Protein AF-A0A7X8UBC2-F1 (afdb_monomer)

pLDDT: mean 85.96, std 12.57, range [34.44, 98.25]

Mean predicted aligned error: 6.08 Å

Secondary structure (DSSP, 8-state):
-HHHHHHHHHHHHHHHHHHHHHHSTT-EE--S---HHHHTT--SB-TTSPBPTT-HHHHSHHHH-EEEEEEE-TTS-EEEEEE--S--HHHHHHHHHHHHHTTEEEEEES--SSSTTT-PEEEEEETTS--------

Sequence (137 aa):
MVGNILTMVREQSRQQEQRYIDVFPGWKRGTVPQCPRVVAGKRCYEADGRKVPECICTRYGRRIFDHTRIWRTPEGYRVLTTEPYNVDLDDLAAFRDECRGLGLAVELFAHSPYSPGHTVTLMIHRADQVVRHDLIG

Foldseek 3Di:
DVVVVVVVVVVVVVQLVVLVCVQQPPKAWDPDDQALCVLLVHDQADPVRHGDPPGLCVVCDQQWAAPKTWIQHPVGHIKIKGWGDPDDPVSVVVSQVVSVVSQKHWDWAQQDSNDGPPTIMIIIHHPPDDDDTPPPD

Solvent-accessible surface area (backbone atoms only — not comparable to full-atom values): 7843 Å² total; per-residue (Å²): 122,68,70,59,55,57,51,50,55,50,50,52,52,49,55,45,52,47,40,46,42,72,62,38,70,78,46,39,81,51,89,66,77,76,34,68,44,43,41,56,75,40,75,63,46,44,97,88,67,46,70,41,82,84,35,66,57,64,73,53,26,64,41,47,54,25,89,57,46,31,32,29,42,82,90,65,48,46,36,36,38,23,33,47,52,94,63,56,72,65,62,50,50,54,50,47,53,53,38,42,76,58,51,29,39,75,44,84,36,76,70,19,59,89,46,68,85,77,37,45,21,39,41,35,32,36,60,92,55,89,79,87,66,80,75,82,124

Radius of gyration: 15.82 Å; Cα contacts (8 Å, |Δi|>4): 203; chains: 1; bounding box: 50×32×43 Å

Structure (mmCIF, N/CA/C/O backbone):
data_AF-A0A7X8UBC2-F1
#
_entry.id   AF-A0A7X8UBC2-F1
#
loop_
_atom_site.group_PDB
_atom_site.id
_atom_site.type_symbol
_atom_site.label_atom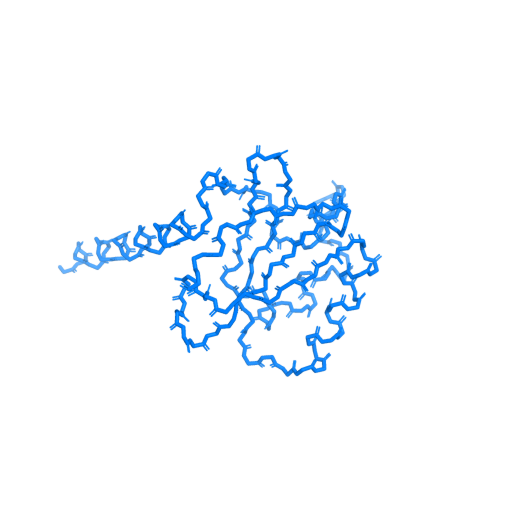_id
_atom_site.label_alt_id
_atom_site.label_comp_id
_atom_site.label_asym_id
_atom_site.label_entity_id
_atom_site.label_seq_id
_atom_site.pdbx_PDB_ins_code
_atom_site.Cartn_x
_atom_site.Cartn_y
_atom_site.Cartn_z
_atom_site.occupancy
_atom_site.B_iso_or_equiv
_atom_site.auth_seq_id
_atom_site.auth_comp_id
_atom_site.auth_asym_id
_atom_site.auth_atom_id
_atom_site.pdbx_PDB_model_num
ATOM 1 N N . MET A 1 1 ? 36.282 10.256 9.105 1.00 52.41 1 MET A N 1
ATOM 2 C CA . MET A 1 1 ? 35.641 9.199 8.283 1.00 52.41 1 MET A CA 1
ATOM 3 C C . MET A 1 1 ? 34.111 9.116 8.416 1.00 52.41 1 MET A C 1
ATOM 5 O O . MET A 1 1 ? 33.490 8.556 7.528 1.00 52.41 1 MET A O 1
ATOM 9 N N . VAL A 1 2 ? 33.470 9.714 9.434 1.00 53.72 2 VAL A N 1
ATOM 10 C CA . VAL A 1 2 ? 31.995 9.669 9.617 1.00 53.72 2 VAL A CA 1
ATOM 11 C C . VAL A 1 2 ? 31.219 10.553 8.617 1.00 53.72 2 VAL A C 1
ATOM 13 O O . VAL A 1 2 ? 30.105 10.215 8.228 1.00 53.72 2 VAL A O 1
ATOM 16 N N . GLY A 1 3 ? 31.824 11.649 8.138 1.00 54.38 3 GLY A N 1
ATOM 17 C CA . GLY A 1 3 ? 31.195 12.569 7.178 1.00 54.38 3 GLY A CA 1
ATOM 18 C C . GLY A 1 3 ? 30.874 11.946 5.813 1.00 54.38 3 GLY A C 1
ATOM 19 O O . GLY A 1 3 ? 29.839 12.265 5.241 1.00 54.38 3 GLY A O 1
ATOM 20 N N . ASN A 1 4 ? 31.692 11.003 5.327 1.00 65.88 4 ASN A N 1
ATOM 21 C CA . ASN A 1 4 ? 31.440 10.321 4.049 1.00 65.88 4 ASN A CA 1
ATOM 22 C C . ASN A 1 4 ? 30.243 9.367 4.120 1.00 65.88 4 ASN A C 1
ATOM 24 O O . ASN A 1 4 ? 29.460 9.298 3.179 1.00 65.88 4 ASN A O 1
ATOM 28 N N . ILE A 1 5 ? 30.063 8.671 5.245 1.00 67.75 5 ILE A N 1
ATOM 29 C CA . ILE A 1 5 ? 28.987 7.684 5.406 1.00 67.75 5 ILE A CA 1
ATOM 30 C C . ILE A 1 5 ? 27.622 8.381 5.438 1.00 67.75 5 ILE A C 1
ATOM 32 O O . ILE A 1 5 ? 26.691 7.955 4.760 1.00 67.75 5 ILE A O 1
ATOM 36 N N . LEU A 1 6 ? 27.499 9.490 6.174 1.00 68.75 6 LEU A N 1
ATOM 37 C CA . LEU A 1 6 ? 26.243 10.246 6.250 1.00 68.75 6 LEU A CA 1
ATOM 38 C C . LEU A 1 6 ? 25.854 10.874 4.905 1.00 68.75 6 LEU A C 1
ATOM 40 O O . LEU A 1 6 ? 24.669 10.911 4.572 1.00 68.75 6 LEU A O 1
ATOM 44 N N . THR A 1 7 ? 26.831 11.342 4.128 1.00 71.19 7 THR A N 1
ATOM 45 C CA . THR A 1 7 ? 26.596 11.869 2.777 1.00 71.19 7 THR A CA 1
ATOM 46 C C . THR A 1 7 ? 26.129 10.765 1.831 1.00 71.19 7 THR A C 1
ATOM 48 O O . THR A 1 7 ? 25.087 10.922 1.198 1.00 71.19 7 THR A O 1
ATOM 51 N N . MET A 1 8 ? 26.795 9.606 1.832 1.00 66.69 8 MET A N 1
ATOM 52 C CA . MET A 1 8 ? 26.395 8.451 1.018 1.00 66.69 8 MET A CA 1
ATOM 53 C C . MET A 1 8 ? 24.983 7.947 1.348 1.00 66.69 8 MET A C 1
ATOM 55 O O . MET A 1 8 ? 24.193 7.693 0.443 1.00 66.69 8 MET A O 1
ATOM 59 N N . VAL A 1 9 ? 24.623 7.843 2.633 1.00 69.81 9 VAL A N 1
ATOM 60 C CA . VAL A 1 9 ? 23.275 7.405 3.050 1.00 69.81 9 VAL A CA 1
ATOM 61 C C . VAL A 1 9 ? 22.198 8.386 2.574 1.00 69.81 9 VAL A C 1
ATOM 63 O O . VAL A 1 9 ? 21.117 7.975 2.140 1.00 69.81 9 VAL A O 1
ATOM 66 N N . ARG A 1 10 ? 22.483 9.695 2.615 1.00 73.38 10 ARG A N 1
ATOM 67 C CA . ARG A 1 10 ? 21.568 10.732 2.113 1.00 73.38 10 ARG A CA 1
ATOM 68 C C . ARG A 1 10 ? 21.419 10.668 0.599 1.00 7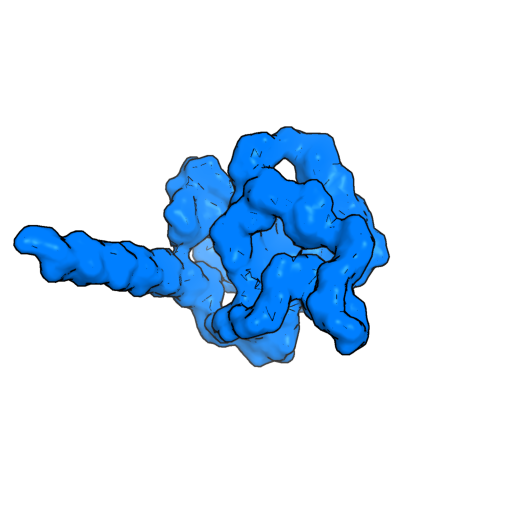3.38 10 ARG A C 1
ATOM 70 O O . ARG A 1 10 ? 20.302 10.786 0.105 1.00 73.38 10 ARG A O 1
ATOM 77 N N . GLU A 1 11 ? 22.510 10.464 -0.129 1.00 75.69 11 GLU A N 1
ATOM 78 C CA . GLU A 1 11 ? 22.487 10.318 -1.586 1.00 75.69 11 GLU A CA 1
ATOM 79 C C . GLU A 1 11 ? 21.710 9.075 -2.018 1.00 75.69 11 GLU A C 1
ATOM 81 O O . GLU A 1 11 ? 20.825 9.185 -2.862 1.00 75.69 11 GLU A O 1
ATOM 86 N N . GLN A 1 12 ? 21.944 7.925 -1.380 1.00 72.94 12 GLN A N 1
ATOM 87 C CA . GLN A 1 12 ? 21.171 6.705 -1.629 1.00 72.94 12 GLN A CA 1
ATOM 88 C C . GLN A 1 12 ? 19.678 6.903 -1.347 1.00 72.94 12 GLN A C 1
ATOM 90 O O . GLN A 1 12 ? 18.840 6.510 -2.157 1.00 72.94 12 GLN A O 1
ATOM 95 N N . SER A 1 13 ? 19.332 7.569 -0.239 1.00 72.62 13 SER A N 1
ATOM 96 C CA . SER A 1 13 ? 17.932 7.873 0.088 1.00 72.62 13 SER A CA 1
ATOM 97 C C . SER A 1 13 ? 17.283 8.786 -0.960 1.00 72.62 13 SER A C 1
ATOM 99 O O . SER A 1 13 ? 16.139 8.552 -1.344 1.00 72.62 13 SER A O 1
ATOM 101 N N . ARG A 1 14 ? 18.011 9.795 -1.464 1.00 78.06 14 ARG A N 1
ATOM 102 C CA . ARG A 1 14 ? 17.524 10.698 -2.522 1.00 78.06 14 ARG A CA 1
ATOM 103 C C . ARG A 1 14 ? 17.357 9.987 -3.859 1.00 78.06 14 ARG A C 1
ATOM 105 O O . ARG A 1 14 ? 16.349 10.193 -4.518 1.00 78.06 14 ARG A O 1
ATOM 112 N N . GLN A 1 15 ? 18.312 9.146 -4.251 1.00 79.69 15 GLN A N 1
ATOM 113 C CA . GLN A 1 15 ? 18.207 8.342 -5.472 1.00 79.69 15 GLN A CA 1
ATOM 114 C C . GLN A 1 15 ? 17.015 7.386 -5.403 1.00 79.69 15 GLN A C 1
ATOM 116 O O . GLN A 1 15 ? 16.286 7.231 -6.376 1.00 79.69 15 GLN A O 1
ATOM 121 N N . GLN A 1 16 ? 16.783 6.778 -4.241 1.00 76.19 16 GLN A N 1
ATOM 122 C CA . GLN A 1 16 ? 15.621 5.929 -4.021 1.00 76.19 16 GLN A CA 1
ATOM 123 C C . GLN A 1 16 ? 14.312 6.711 -4.132 1.00 76.19 16 GLN A C 1
ATOM 125 O O . GLN A 1 16 ? 13.394 6.263 -4.809 1.00 76.19 16 GLN A O 1
ATOM 130 N N . GLU A 1 17 ? 14.215 7.873 -3.486 1.00 77.69 17 GLU A N 1
ATOM 131 C CA . GLU A 1 17 ? 13.037 8.734 -3.603 1.00 77.69 17 GLU A CA 1
ATOM 132 C C . GLU A 1 17 ? 12.800 9.173 -5.053 1.00 77.69 17 GLU A C 1
ATOM 134 O O . GLU A 1 17 ? 11.664 9.119 -5.518 1.00 77.69 17 GLU A O 1
ATOM 139 N N . GLN A 1 18 ? 13.867 9.496 -5.789 1.00 81.62 18 GLN A N 1
ATOM 140 C CA . GLN A 1 18 ? 13.785 9.849 -7.204 1.00 81.62 18 GLN A CA 1
ATOM 141 C C . GLN A 1 18 ? 13.216 8.706 -8.054 1.00 81.62 18 GLN A C 1
ATOM 143 O O . GLN A 1 18 ? 12.305 8.950 -8.832 1.00 81.62 18 GLN A O 1
ATOM 148 N N . ARG A 1 19 ? 13.641 7.452 -7.844 1.00 81.88 19 ARG A N 1
ATOM 149 C CA . ARG A 1 19 ? 13.073 6.295 -8.567 1.00 81.88 19 ARG A CA 1
ATOM 150 C C . ARG A 1 19 ? 11.569 6.155 -8.354 1.00 81.88 19 ARG A C 1
ATOM 152 O O . ARG A 1 19 ? 10.841 5.846 -9.287 1.00 81.88 19 ARG A O 1
ATOM 159 N N . TYR A 1 20 ? 11.088 6.398 -7.135 1.00 79.69 20 TYR A N 1
ATOM 160 C CA . TYR A 1 20 ? 9.649 6.406 -6.873 1.00 79.69 20 TYR A CA 1
ATOM 161 C C . TYR A 1 20 ? 8.936 7.567 -7.583 1.00 79.69 20 TYR A C 1
ATOM 163 O O . TYR A 1 20 ? 7.827 7.374 -8.066 1.00 79.69 20 TYR A O 1
ATOM 171 N N . ILE A 1 21 ? 9.552 8.751 -7.656 1.00 82.31 21 ILE A N 1
ATOM 172 C CA . ILE A 1 21 ? 9.004 9.907 -8.388 1.00 82.31 21 ILE A CA 1
ATOM 173 C C . ILE A 1 21 ? 8.932 9.621 -9.890 1.00 82.31 21 ILE A C 1
ATOM 175 O O . ILE A 1 21 ? 7.925 9.945 -10.514 1.00 82.31 21 ILE A O 1
ATOM 179 N N . ASP A 1 22 ? 9.969 9.003 -10.451 1.00 83.56 22 ASP A N 1
ATOM 180 C CA . ASP A 1 22 ? 10.047 8.683 -11.877 1.00 83.56 22 ASP A CA 1
ATOM 181 C C . ASP A 1 22 ? 8.990 7.640 -12.274 1.00 83.56 22 ASP A C 1
ATOM 183 O O . ASP A 1 22 ? 8.382 7.746 -13.335 1.00 83.56 22 ASP A O 1
ATOM 187 N N . VAL A 1 23 ? 8.729 6.662 -11.398 1.00 81.38 23 VAL A N 1
ATOM 188 C CA . VAL A 1 23 ? 7.709 5.619 -11.605 1.00 81.38 23 VAL A CA 1
ATOM 189 C C . VAL A 1 23 ? 6.288 6.138 -11.352 1.00 81.38 23 VAL A C 1
ATOM 191 O O . VAL A 1 23 ? 5.347 5.712 -12.018 1.00 81.38 23 VAL A O 1
ATOM 194 N N . PHE A 1 24 ? 6.112 7.060 -10.401 1.00 85.19 24 PHE A N 1
ATOM 195 C CA . PHE A 1 24 ? 4.809 7.613 -10.018 1.00 85.19 24 PHE A CA 1
ATOM 196 C C . PHE A 1 24 ? 4.779 9.144 -10.177 1.00 85.19 24 PHE A C 1
ATOM 198 O O . PHE A 1 24 ? 4.671 9.880 -9.184 1.00 85.19 24 PHE A O 1
ATOM 205 N N . PRO A 1 25 ? 4.861 9.664 -11.416 1.00 85.00 25 PRO A N 1
ATOM 206 C CA . PRO A 1 25 ? 4.946 11.097 -11.654 1.00 85.00 25 PRO A CA 1
ATOM 207 C C . PRO A 1 25 ? 3.699 11.825 -11.138 1.00 85.00 25 PRO A C 1
ATOM 209 O O . PRO A 1 25 ? 2.557 11.419 -11.349 1.00 85.00 25 PRO A O 1
ATOM 212 N N . GLY A 1 26 ? 3.916 12.925 -10.415 1.00 88.50 26 GLY A N 1
ATOM 213 C CA . GLY A 1 26 ? 2.843 13.747 -9.842 1.00 88.50 26 GLY A CA 1
ATOM 214 C C . GLY A 1 26 ? 2.175 13.169 -8.587 1.00 88.50 26 GLY A C 1
ATOM 215 O O . GLY A 1 26 ? 1.385 13.869 -7.946 1.00 88.50 26 GLY A O 1
ATOM 216 N N . TRP A 1 27 ? 2.507 11.940 -8.183 1.00 91.81 27 TRP A N 1
ATOM 217 C CA . TRP A 1 27 ? 2.012 11.363 -6.939 1.00 91.81 27 TRP A CA 1
ATOM 218 C C . TRP A 1 27 ? 2.732 11.987 -5.745 1.00 91.81 27 TRP A C 1
ATOM 220 O O . TRP A 1 27 ? 3.940 12.220 -5.751 1.00 91.81 27 TRP A O 1
ATOM 230 N N . LYS A 1 28 ? 1.983 12.263 -4.677 1.00 92.75 28 LYS A N 1
ATOM 231 C CA . LYS A 1 28 ? 2.517 12.883 -3.459 1.00 92.75 28 LYS A CA 1
ATOM 232 C C . LYS A 1 28 ? 2.605 11.863 -2.342 1.00 92.75 28 LYS A C 1
ATOM 234 O O . LYS A 1 28 ? 1.616 11.206 -2.024 1.00 92.75 28 LYS A O 1
ATOM 239 N N . ARG A 1 29 ? 3.762 11.765 -1.691 1.00 91.94 29 ARG A N 1
ATOM 240 C CA . ARG A 1 29 ? 3.929 10.893 -0.525 1.00 91.94 29 ARG A CA 1
ATOM 241 C C . ARG A 1 29 ? 2.997 11.329 0.608 1.00 91.94 29 ARG A C 1
ATOM 243 O O . ARG A 1 29 ? 2.961 12.495 0.993 1.00 91.94 29 ARG A O 1
ATOM 250 N N . GLY A 1 30 ? 2.242 10.380 1.150 1.00 89.81 30 GLY A N 1
ATOM 251 C CA . GLY A 1 30 ? 1.392 10.585 2.316 1.00 89.81 30 GLY A CA 1
ATOM 252 C C . GLY A 1 30 ? 2.141 10.350 3.629 1.00 89.81 30 GLY A C 1
ATOM 253 O O . GLY A 1 30 ? 3.089 9.569 3.700 1.00 89.81 30 GLY A O 1
ATOM 254 N N . THR A 1 31 ? 1.672 11.006 4.689 1.00 91.44 31 THR A N 1
ATOM 255 C CA . THR A 1 31 ? 2.194 10.883 6.066 1.00 91.44 31 THR A CA 1
ATOM 256 C C . THR A 1 31 ? 1.284 10.062 6.984 1.00 91.44 31 THR A C 1
ATOM 258 O O . THR A 1 31 ? 1.577 9.878 8.162 1.00 91.44 31 THR A O 1
ATOM 261 N N . VAL A 1 32 ? 0.164 9.569 6.453 1.00 93.38 32 VAL A N 1
ATOM 262 C CA . VAL A 1 32 ? -0.789 8.724 7.182 1.00 93.38 32 VAL A CA 1
ATOM 263 C C . VAL A 1 32 ? -0.240 7.301 7.362 1.00 93.38 32 VAL A C 1
ATOM 265 O O . VAL A 1 32 ? 0.672 6.904 6.631 1.00 93.38 32 VAL A O 1
ATOM 268 N N . PRO A 1 33 ? -0.794 6.498 8.292 1.00 95.19 33 PRO A N 1
ATOM 269 C CA . PRO A 1 33 ? -0.356 5.120 8.467 1.00 95.19 33 PRO A CA 1
ATOM 270 C C . PRO A 1 33 ? -0.413 4.322 7.163 1.00 95.19 33 PRO A C 1
ATOM 272 O O . PRO A 1 33 ? -1.421 4.321 6.455 1.00 95.19 33 PRO A O 1
ATOM 275 N N . GLN A 1 34 ? 0.673 3.613 6.882 1.00 96.12 34 GLN A N 1
ATOM 276 C CA . GLN A 1 34 ? 0.842 2.759 5.712 1.00 96.12 34 GLN A CA 1
ATOM 277 C C . GLN A 1 34 ? 0.060 1.455 5.902 1.00 96.12 34 GLN A C 1
ATOM 279 O O . GLN A 1 34 ? 0.586 0.448 6.366 1.00 96.12 34 GLN A O 1
ATOM 284 N N . CYS A 1 35 ? -1.247 1.507 5.653 1.00 97.31 35 CYS A N 1
ATOM 285 C CA . CYS A 1 35 ? -2.158 0.409 5.948 1.00 97.31 35 CYS A CA 1
ATOM 286 C C . CYS A 1 35 ? -3.284 0.330 4.906 1.00 97.31 35 CYS A C 1
ATOM 288 O O . CYS A 1 35 ? -3.914 1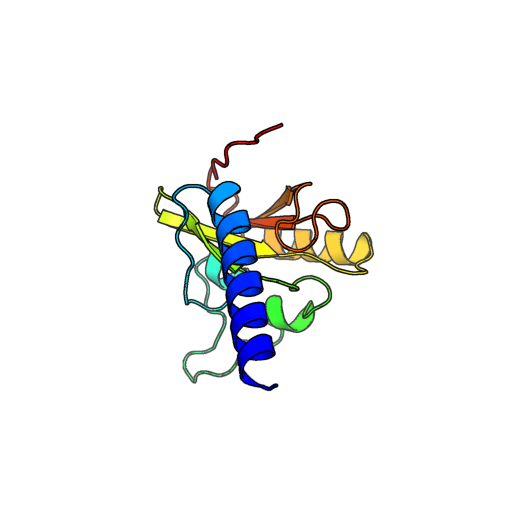.357 4.637 1.00 97.31 35 CYS A O 1
ATOM 290 N N . PRO A 1 36 ? -3.633 -0.870 4.404 1.00 98.00 36 PRO A N 1
ATOM 291 C CA . PRO A 1 36 ? -4.781 -1.058 3.514 1.00 98.00 36 PRO A CA 1
ATOM 292 C C . PRO A 1 36 ? -6.093 -0.495 4.076 1.00 98.00 36 PRO A C 1
ATOM 294 O O . PRO A 1 36 ? -6.877 0.107 3.351 1.00 98.00 36 PRO A O 1
ATOM 297 N N . ARG A 1 37 ? -6.319 -0.565 5.397 1.00 97.94 37 ARG A N 1
ATOM 298 C CA . ARG A 1 37 ? -7.507 0.055 6.013 1.00 97.94 37 ARG A CA 1
ATOM 299 C C . ARG A 1 37 ? -7.580 1.560 5.745 1.00 97.94 37 ARG A C 1
ATOM 301 O O . ARG A 1 37 ? -8.666 2.058 5.479 1.00 97.94 37 ARG A O 1
ATOM 308 N N . VAL A 1 38 ? -6.450 2.269 5.761 1.00 97.62 38 VAL A N 1
ATOM 309 C CA . VAL A 1 38 ? -6.400 3.717 5.485 1.00 97.62 38 VAL A CA 1
ATOM 310 C C . VAL A 1 38 ? -6.728 4.013 4.024 1.00 97.62 38 VAL A C 1
ATOM 312 O O . VAL A 1 38 ? -7.438 4.979 3.743 1.00 97.62 38 VAL A O 1
ATOM 315 N N . VAL A 1 39 ? -6.272 3.163 3.101 1.00 98.00 39 VAL A N 1
ATOM 316 C CA . VAL A 1 39 ? -6.646 3.220 1.678 1.00 98.00 39 VAL A CA 1
ATOM 317 C C . VAL A 1 39 ? -8.161 3.043 1.519 1.00 98.00 39 VAL A C 1
ATOM 319 O O . VAL A 1 39 ? -8.811 3.832 0.837 1.00 98.00 39 VAL A O 1
ATOM 322 N N . ALA A 1 40 ? -8.751 2.098 2.258 1.00 97.56 40 ALA A N 1
ATOM 323 C CA . ALA A 1 40 ? -10.196 1.857 2.294 1.00 97.56 40 ALA A CA 1
ATOM 324 C C . ALA A 1 40 ? -11.007 2.963 3.008 1.00 97.56 40 ALA A C 1
ATOM 326 O O . ALA A 1 40 ? -12.227 2.853 3.125 1.00 97.56 40 ALA A O 1
ATOM 327 N N . GLY A 1 41 ? -10.366 4.021 3.522 1.00 96.00 41 GLY A N 1
ATOM 328 C CA . GLY A 1 41 ? -11.030 5.081 4.293 1.00 96.00 41 GLY A CA 1
ATOM 329 C C . GLY A 1 41 ? -11.417 4.674 5.721 1.00 96.00 41 GLY A C 1
ATOM 330 O O . GLY A 1 41 ? -12.219 5.345 6.364 1.00 96.00 41 GLY A O 1
ATOM 331 N N . LYS A 1 42 ? -10.856 3.577 6.232 1.00 95.88 42 LYS A N 1
ATOM 332 C CA . LYS A 1 42 ? -11.046 3.074 7.597 1.00 95.88 42 LYS A CA 1
ATOM 333 C C . LYS A 1 42 ? -9.860 3.464 8.485 1.00 95.88 42 LYS A C 1
ATOM 335 O O . LYS A 1 42 ? -8.765 3.783 8.022 1.00 95.88 42 LYS A O 1
ATOM 340 N N . ARG A 1 43 ? -10.060 3.401 9.802 1.00 95.25 43 ARG A N 1
ATOM 341 C CA . ARG A 1 43 ? -9.005 3.681 10.785 1.00 95.25 43 ARG A CA 1
ATOM 342 C C . ARG A 1 43 ? -8.051 2.492 10.954 1.00 95.25 43 ARG A C 1
ATOM 344 O O . ARG A 1 43 ? -8.479 1.337 10.945 1.00 95.25 43 ARG A O 1
ATOM 351 N N . CYS A 1 44 ? -6.762 2.794 11.111 1.00 96.88 44 CYS A N 1
ATOM 352 C CA . CYS A 1 44 ? -5.699 1.831 11.443 1.00 96.88 44 CYS A CA 1
ATOM 353 C C . CYS A 1 44 ? -5.434 1.742 12.959 1.00 96.88 44 CYS A C 1
ATOM 355 O O . CYS A 1 44 ? -4.915 0.737 13.444 1.00 96.88 44 CYS A O 1
ATOM 357 N N . TYR A 1 45 ? -5.817 2.793 13.682 1.00 96.06 45 TYR A N 1
ATOM 358 C CA . TYR A 1 45 ? -5.735 2.923 15.131 1.00 96.06 45 TYR A CA 1
ATOM 359 C C . TYR A 1 45 ? -7.130 3.239 15.675 1.00 96.06 45 TYR A C 1
ATOM 361 O O . TYR A 1 45 ? -7.917 3.915 15.007 1.00 96.06 45 TYR A O 1
ATOM 369 N N . GLU A 1 46 ? -7.429 2.740 16.863 1.00 93.88 46 GLU A N 1
ATOM 370 C CA . GLU A 1 46 ? -8.612 3.091 17.635 1.00 93.88 46 GLU A CA 1
ATOM 371 C C . GLU A 1 46 ? -8.565 4.562 18.076 1.00 93.88 46 GLU A C 1
ATOM 373 O O . GLU A 1 46 ? -7.548 5.248 17.943 1.00 93.88 46 GLU A O 1
ATOM 378 N N . ALA A 1 47 ? -9.686 5.077 18.588 1.00 91.62 47 ALA A N 1
ATOM 379 C CA . ALA A 1 47 ? -9.778 6.471 19.039 1.00 91.62 47 ALA A CA 1
ATOM 380 C C . ALA A 1 47 ? -8.825 6.797 20.204 1.00 91.62 47 ALA A C 1
ATOM 382 O O . ALA A 1 47 ? -8.387 7.936 20.330 1.00 91.62 47 ALA A O 1
ATOM 383 N N . ASP A 1 48 ? -8.481 5.797 21.017 1.00 94.38 48 ASP A N 1
ATOM 384 C CA . ASP A 1 48 ? -7.528 5.902 22.127 1.00 94.38 48 ASP A CA 1
ATOM 385 C C . ASP A 1 48 ? -6.054 5.782 21.680 1.00 94.38 48 ASP A C 1
ATOM 387 O O . ASP A 1 48 ? -5.148 5.753 22.511 1.00 94.38 48 ASP A O 1
ATOM 391 N N . GLY A 1 49 ? -5.803 5.700 20.368 1.00 92.44 49 GLY A N 1
ATOM 392 C CA . GLY A 1 49 ? -4.467 5.607 19.782 1.00 92.44 49 GLY A CA 1
ATOM 393 C C . GLY A 1 49 ? -3.881 4.195 19.741 1.00 92.44 49 GLY A C 1
ATOM 394 O O . GLY A 1 49 ? -2.789 4.014 19.196 1.00 92.44 49 GLY A O 1
ATOM 395 N N . ARG A 1 50 ? -4.575 3.173 20.256 1.00 93.81 50 ARG A N 1
ATOM 396 C CA . ARG A 1 50 ? -4.114 1.780 20.155 1.00 93.81 50 ARG A CA 1
ATOM 397 C C . ARG A 1 50 ? -4.276 1.258 18.735 1.00 93.81 50 ARG A C 1
ATOM 399 O O . ARG A 1 50 ? -5.161 1.677 17.995 1.00 93.81 50 ARG A O 1
ATOM 406 N N . LYS A 1 51 ? -3.413 0.331 18.316 1.00 93.25 51 LYS A N 1
ATOM 407 C CA . LYS A 1 51 ? -3.578 -0.338 17.018 1.00 93.25 51 LYS A CA 1
ATOM 408 C C . LYS A 1 51 ? -4.888 -1.128 17.040 1.00 93.25 51 LYS A C 1
ATOM 410 O O . LYS A 1 51 ? -5.159 -1.803 18.028 1.00 93.25 51 LYS A O 1
ATOM 415 N N . VAL A 1 52 ? -5.660 -1.072 15.953 1.00 93.81 52 VAL A N 1
ATOM 416 C CA . VAL A 1 52 ? -6.834 -1.948 15.800 1.00 93.81 52 VAL A CA 1
ATOM 417 C C . VAL A 1 52 ? -6.371 -3.407 15.972 1.00 93.81 52 VAL A C 1
ATOM 419 O O . VAL A 1 52 ? -5.389 -3.787 15.319 1.00 93.81 52 VAL A O 1
ATOM 422 N N . PRO A 1 53 ? -7.021 -4.216 16.830 1.00 92.19 53 PRO A N 1
ATOM 423 C CA . PRO A 1 53 ? -6.677 -5.626 16.996 1.00 92.19 53 PRO A CA 1
ATOM 424 C C . PRO A 1 53 ? -6.692 -6.364 15.655 1.00 92.19 53 PRO A C 1
ATOM 426 O O . PRO A 1 53 ? -7.569 -6.120 14.826 1.00 92.19 53 PRO A O 1
ATOM 429 N N . GLU A 1 54 ? -5.698 -7.223 15.416 1.00 90.94 54 GLU A N 1
ATOM 430 C CA . GLU A 1 54 ? -5.570 -7.998 14.169 1.00 90.94 54 GLU A CA 1
ATOM 431 C C . GLU A 1 54 ? -5.595 -7.155 12.878 1.00 90.94 54 GLU A C 1
ATOM 433 O O . GLU A 1 54 ? -5.949 -7.634 11.795 1.00 90.94 54 GLU A O 1
ATOM 438 N N . CYS A 1 55 ? -5.192 -5.879 12.965 1.00 95.88 55 CYS A N 1
ATOM 439 C CA . CYS A 1 55 ? -5.103 -5.004 11.803 1.00 95.88 55 CYS A CA 1
ATOM 440 C C . CYS A 1 55 ? -4.221 -5.639 10.722 1.00 95.88 55 CYS A C 1
ATOM 442 O O . CYS A 1 55 ? -3.077 -6.010 10.987 1.00 95.88 55 CYS A O 1
ATOM 444 N N . ILE A 1 56 ? -4.739 -5.691 9.492 1.00 95.88 56 ILE A N 1
ATOM 445 C CA . ILE A 1 56 ? -4.103 -6.326 8.328 1.00 95.88 56 ILE A CA 1
ATOM 446 C C . ILE A 1 56 ? -2.616 -5.954 8.162 1.00 95.88 56 ILE A C 1
ATOM 448 O O . ILE A 1 56 ? -1.786 -6.821 7.910 1.00 95.88 56 ILE A O 1
ATOM 452 N N . CYS A 1 57 ? -2.235 -4.690 8.396 1.00 95.12 57 CYS A N 1
ATOM 453 C CA . CYS A 1 57 ? -0.834 -4.262 8.269 1.00 95.12 57 CYS A CA 1
ATOM 454 C C . CYS A 1 57 ? 0.094 -4.825 9.358 1.00 95.12 57 CYS A C 1
ATOM 456 O O . CYS A 1 57 ? 1.302 -4.883 9.163 1.00 95.12 57 CYS A O 1
ATOM 458 N N . THR A 1 58 ? -0.454 -5.208 10.510 1.00 94.00 58 THR A N 1
ATOM 459 C CA . THR A 1 58 ? 0.295 -5.844 11.598 1.00 94.00 58 THR A CA 1
ATOM 460 C C . THR A 1 58 ? 0.394 -7.351 11.375 1.00 94.00 58 THR A C 1
ATOM 462 O O . THR A 1 58 ? 1.491 -7.889 11.463 1.00 94.00 58 THR A O 1
ATOM 465 N N . ARG A 1 59 ? -0.719 -8.025 11.042 1.00 93.56 59 ARG A N 1
ATOM 466 C CA . ARG A 1 59 ? -0.766 -9.493 10.897 1.00 93.56 59 ARG A CA 1
ATOM 467 C C . ARG A 1 59 ? 0.091 -10.016 9.742 1.00 93.56 59 ARG A C 1
ATOM 469 O O . ARG A 1 59 ? 0.819 -10.994 9.904 1.00 93.56 59 ARG A O 1
ATOM 476 N N . TYR A 1 60 ? 0.046 -9.358 8.584 1.00 92.69 60 TYR A N 1
ATOM 477 C CA . TYR A 1 60 ? 0.942 -9.717 7.479 1.00 92.69 60 TYR A CA 1
ATOM 478 C C . TYR A 1 60 ? 2.363 -9.187 7.702 1.00 92.69 60 TYR A C 1
ATOM 480 O O . TYR A 1 60 ? 3.332 -9.828 7.297 1.00 92.69 60 TYR A O 1
ATOM 488 N N . GLY A 1 61 ? 2.501 -8.061 8.412 1.00 90.50 61 GLY A N 1
ATOM 489 C CA . GLY A 1 61 ? 3.790 -7.513 8.830 1.00 90.50 61 GLY A CA 1
ATOM 490 C C . GLY A 1 61 ? 4.778 -7.382 7.669 1.00 90.50 61 GLY A C 1
ATOM 491 O O . GLY A 1 61 ? 4.385 -7.125 6.535 1.00 90.50 61 GLY A O 1
ATOM 492 N N . ARG A 1 62 ? 6.069 -7.600 7.943 1.00 87.56 62 ARG A N 1
ATOM 493 C CA . ARG A 1 62 ? 7.146 -7.455 6.945 1.00 87.56 62 ARG A CA 1
ATOM 494 C C . ARG A 1 62 ? 7.118 -8.482 5.807 1.00 87.56 62 ARG A C 1
ATOM 496 O O . ARG A 1 62 ? 7.842 -8.288 4.845 1.00 87.56 62 ARG A O 1
ATOM 503 N N . ARG A 1 63 ? 6.301 -9.542 5.889 1.00 89.06 63 ARG A N 1
ATOM 504 C CA . ARG A 1 63 ? 6.170 -10.523 4.792 1.00 89.06 63 ARG A CA 1
ATOM 505 C C . ARG A 1 63 ? 5.553 -9.883 3.549 1.00 89.06 63 ARG A C 1
ATOM 507 O O . ARG A 1 63 ? 6.003 -10.124 2.438 1.00 89.06 63 ARG A O 1
ATOM 514 N N . ILE A 1 64 ? 4.541 -9.040 3.763 1.00 92.06 64 ILE A N 1
ATOM 515 C CA . ILE A 1 64 ? 3.890 -8.264 2.699 1.00 92.06 64 ILE A CA 1
ATOM 516 C C . ILE A 1 64 ? 4.386 -6.823 2.687 1.00 92.06 64 ILE A C 1
ATOM 518 O O . ILE A 1 64 ? 4.596 -6.272 1.617 1.00 92.06 64 ILE A O 1
ATOM 522 N N . PHE A 1 65 ? 4.543 -6.213 3.866 1.00 92.06 65 PHE A N 1
ATOM 523 C CA . PHE A 1 65 ? 4.705 -4.771 4.024 1.00 92.06 65 PHE A CA 1
ATOM 524 C C . PHE A 1 65 ? 6.159 -4.307 4.119 1.00 92.06 65 PHE A C 1
ATOM 526 O O . PHE A 1 65 ? 6.482 -3.503 5.003 1.00 92.06 65 PHE A O 1
ATOM 533 N N . ASP A 1 66 ? 7.039 -4.765 3.227 1.00 88.94 66 ASP A N 1
ATOM 534 C CA . ASP A 1 66 ? 8.376 -4.180 3.126 1.00 88.94 66 ASP A CA 1
ATOM 535 C C . ASP A 1 66 ? 8.413 -2.992 2.162 1.00 88.94 66 ASP A C 1
ATOM 537 O O . ASP A 1 66 ? 7.580 -2.841 1.260 1.00 88.94 66 ASP A O 1
ATOM 541 N N . HIS A 1 67 ? 9.328 -2.067 2.456 1.00 88.50 67 HIS A N 1
ATOM 542 C CA . HIS A 1 67 ? 9.539 -0.807 1.735 1.00 88.50 67 HIS A CA 1
ATOM 543 C C . HIS A 1 67 ? 8.256 -0.021 1.427 1.00 88.50 67 HIS A C 1
ATOM 545 O O . HIS A 1 67 ? 8.198 0.786 0.502 1.00 88.50 67 HIS A O 1
ATOM 551 N N . THR A 1 68 ? 7.245 -0.190 2.282 1.00 92.12 68 THR A N 1
ATOM 552 C CA . THR A 1 68 ? 5.901 0.330 2.059 1.00 92.12 68 THR A CA 1
ATOM 553 C C . THR A 1 68 ? 5.895 1.854 1.931 1.00 92.12 68 THR A C 1
ATOM 555 O O . THR A 1 68 ? 6.600 2.585 2.644 1.00 92.12 68 THR A O 1
ATOM 558 N N . ARG A 1 69 ? 5.074 2.363 1.014 1.00 92.44 69 ARG A N 1
ATOM 559 C CA . ARG A 1 69 ? 4.798 3.789 0.836 1.00 92.44 69 ARG A CA 1
ATOM 560 C C . ARG A 1 69 ? 3.310 3.994 0.618 1.00 92.44 69 ARG A C 1
ATOM 562 O O . ARG A 1 69 ? 2.649 3.185 -0.017 1.00 92.44 69 ARG A O 1
ATOM 569 N N . ILE A 1 70 ? 2.785 5.086 1.165 1.00 95.06 70 ILE A N 1
ATOM 570 C CA . ILE A 1 70 ? 1.428 5.543 0.881 1.00 95.06 70 ILE A CA 1
ATOM 571 C C . ILE A 1 70 ? 1.512 6.833 0.081 1.00 95.06 70 ILE A C 1
ATOM 573 O O . ILE A 1 70 ? 2.345 7.697 0.362 1.00 95.06 70 ILE A O 1
ATOM 577 N N . TRP A 1 71 ? 0.635 6.951 -0.899 1.00 94.56 71 TRP A N 1
ATOM 578 C CA . TRP A 1 71 ? 0.630 7.997 -1.900 1.00 94.56 71 TRP A CA 1
ATOM 579 C C . TRP A 1 71 ? -0.736 8.646 -1.982 1.00 94.56 71 TRP A C 1
ATOM 581 O O . TRP A 1 71 ? -1.760 8.057 -1.620 1.00 94.56 71 TRP A O 1
ATOM 591 N N . ARG A 1 72 ? -0.727 9.870 -2.491 1.00 95.19 72 ARG A N 1
ATOM 592 C CA . ARG A 1 72 ? -1.891 10.553 -3.010 1.00 95.19 72 ARG A CA 1
ATOM 593 C C . ARG A 1 72 ? -1.704 10.765 -4.506 1.00 95.19 72 ARG A C 1
ATOM 595 O O . ARG A 1 72 ? -0.743 11.428 -4.893 1.00 95.19 72 ARG A O 1
ATOM 602 N N . THR A 1 73 ? -2.595 10.200 -5.313 1.00 93.31 73 THR A N 1
ATOM 603 C CA . THR A 1 73 ? -2.576 10.380 -6.772 1.00 93.31 73 THR A CA 1
ATOM 604 C C . THR A 1 73 ? -2.960 11.823 -7.136 1.00 93.31 73 THR A C 1
ATOM 606 O O . THR A 1 73 ? -3.506 12.537 -6.279 1.00 93.31 73 THR A O 1
ATOM 609 N N . PRO A 1 74 ? -2.715 12.280 -8.378 1.00 92.00 74 PRO A N 1
ATOM 610 C CA . PRO A 1 74 ? -3.174 13.585 -8.862 1.00 92.00 74 PRO A CA 1
ATOM 611 C C . PRO A 1 74 ? -4.687 13.801 -8.705 1.00 92.00 74 PRO A C 1
ATOM 613 O O . PRO A 1 74 ? -5.124 14.891 -8.345 1.00 92.00 74 PRO A O 1
ATOM 616 N N . GLU A 1 75 ? -5.483 12.745 -8.873 1.00 92.00 75 GLU A N 1
ATOM 617 C CA . GLU A 1 75 ? -6.942 12.727 -8.685 1.00 92.00 75 GLU A CA 1
ATOM 618 C C . GLU A 1 75 ? -7.349 12.757 -7.202 1.00 92.00 75 GLU A C 1
ATOM 620 O O . GLU A 1 75 ? -8.524 12.875 -6.855 1.00 92.00 75 GLU A O 1
ATOM 625 N N . GLY A 1 76 ? -6.376 12.662 -6.295 1.00 92.44 76 GLY A N 1
ATOM 626 C CA . GLY A 1 76 ? -6.570 12.770 -4.857 1.00 92.44 76 GLY A CA 1
ATOM 627 C C . GLY A 1 76 ? -6.826 11.444 -4.144 1.00 92.44 76 GLY A C 1
ATOM 628 O O . GLY A 1 76 ? -7.054 11.478 -2.927 1.00 92.44 76 GLY A O 1
ATOM 629 N N . TYR A 1 77 ? -6.759 10.310 -4.845 1.00 94.69 77 TYR A N 1
ATOM 630 C CA . TYR A 1 77 ? -6.953 8.974 -4.281 1.00 94.69 77 TYR A CA 1
ATOM 631 C C . TYR A 1 77 ? -5.774 8.543 -3.421 1.00 94.69 77 TYR A C 1
ATOM 633 O O . TYR A 1 77 ? -4.655 9.013 -3.605 1.00 94.69 77 TYR A O 1
ATOM 641 N N . ARG A 1 78 ? -6.024 7.646 -2.463 1.00 96.44 78 ARG A N 1
ATOM 642 C CA . ARG A 1 78 ? -4.954 7.029 -1.676 1.00 96.44 78 ARG A CA 1
ATOM 643 C C . ARG A 1 78 ? -4.562 5.713 -2.319 1.00 96.44 78 ARG A C 1
ATOM 645 O O . ARG A 1 78 ? -5.432 4.892 -2.580 1.00 96.44 78 ARG A O 1
ATOM 652 N N . VAL A 1 79 ? -3.263 5.509 -2.482 1.00 95.81 79 VAL A N 1
ATOM 653 C CA . VAL A 1 79 ? -2.687 4.260 -2.987 1.00 95.81 79 VAL A CA 1
ATOM 654 C C . VAL A 1 79 ? -1.556 3.845 -2.060 1.00 95.81 79 VAL A C 1
ATOM 656 O O . VAL A 1 79 ? -0.792 4.690 -1.599 1.00 95.81 79 VAL A O 1
ATOM 659 N N . LEU A 1 80 ? -1.457 2.560 -1.748 1.00 96.06 80 LEU A N 1
ATOM 660 C CA . LEU A 1 80 ? -0.362 1.990 -0.973 1.00 96.06 80 LEU A CA 1
ATOM 661 C C . LEU A 1 80 ? 0.471 1.103 -1.896 1.00 96.06 80 LEU A C 1
ATOM 663 O O . LEU A 1 80 ? -0.080 0.222 -2.544 1.00 96.06 80 LEU A O 1
ATOM 667 N N . THR A 1 81 ? 1.778 1.320 -1.942 1.00 93.81 81 THR A N 1
ATOM 668 C CA . THR A 1 81 ? 2.717 0.442 -2.642 1.00 93.81 81 THR A CA 1
ATOM 669 C C . THR A 1 81 ? 3.571 -0.299 -1.631 1.00 93.81 81 THR A C 1
ATOM 671 O O . THR A 1 81 ? 3.989 0.292 -0.631 1.00 93.81 81 THR A O 1
ATOM 674 N N . THR A 1 82 ? 3.852 -1.572 -1.874 1.00 93.19 82 THR A N 1
ATOM 675 C CA . THR A 1 82 ? 4.727 -2.366 -1.008 1.00 93.19 82 THR A CA 1
ATOM 676 C C . THR A 1 82 ? 5.424 -3.474 -1.773 1.00 93.19 82 THR A C 1
ATOM 678 O O . THR A 1 82 ? 4.951 -3.887 -2.824 1.00 93.19 82 THR A O 1
ATOM 681 N N . GLU A 1 83 ? 6.551 -3.940 -1.257 1.00 90.25 83 GLU A N 1
ATOM 682 C CA . GLU A 1 83 ? 7.352 -4.987 -1.866 1.00 90.25 83 GLU A CA 1
ATOM 683 C C . GLU A 1 83 ? 7.359 -6.205 -0.938 1.00 90.25 83 GLU A C 1
ATOM 685 O O . GLU A 1 83 ? 7.987 -6.163 0.121 1.00 90.25 83 GLU A O 1
ATOM 690 N N . PRO A 1 84 ? 6.631 -7.281 -1.274 1.00 88.25 84 PRO A N 1
ATOM 691 C CA . PRO A 1 84 ? 6.701 -8.509 -0.504 1.00 88.25 84 PRO A CA 1
ATOM 692 C C . PRO A 1 84 ? 8.060 -9.188 -0.727 1.00 88.25 84 PRO A C 1
ATOM 694 O O . PRO A 1 84 ? 8.512 -9.334 -1.864 1.00 88.25 84 PRO A O 1
ATOM 697 N N . TYR A 1 85 ? 8.694 -9.652 0.350 1.00 76.19 85 TYR A N 1
ATOM 698 C CA . TYR A 1 85 ? 9.906 -10.474 0.285 1.00 76.19 85 TYR A CA 1
ATOM 699 C C . TYR A 1 85 ? 9.631 -11.850 0.873 1.00 76.19 85 TYR A C 1
ATOM 701 O O . TYR A 1 85 ? 9.089 -11.963 1.972 1.00 76.19 85 TYR A O 1
ATOM 709 N N . ASN A 1 86 ? 10.067 -12.894 0.162 1.00 72.62 86 ASN A N 1
ATOM 710 C CA . ASN A 1 86 ? 9.941 -14.290 0.590 1.00 72.62 86 ASN A CA 1
ATOM 711 C C . ASN A 1 86 ? 8.498 -14.700 0.948 1.00 72.62 86 ASN A C 1
ATOM 713 O O . ASN A 1 86 ? 8.300 -15.491 1.868 1.00 72.62 86 ASN A O 1
ATOM 717 N N . VAL A 1 87 ? 7.496 -14.141 0.259 1.00 75.00 87 VAL A N 1
ATOM 718 C CA . VAL A 1 87 ? 6.095 -14.535 0.443 1.00 75.00 87 VAL A CA 1
ATOM 719 C C . VAL A 1 87 ? 5.756 -15.699 -0.482 1.00 75.00 87 VAL A C 1
ATOM 721 O O . VAL A 1 87 ? 6.143 -15.688 -1.653 1.00 75.00 87 VAL A O 1
ATOM 724 N N . ASP A 1 88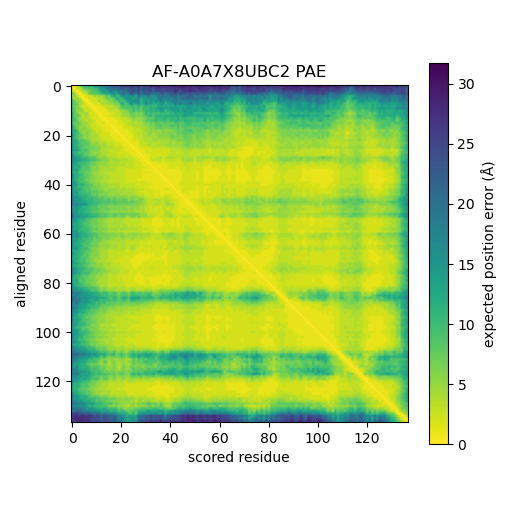 ? 5.039 -16.697 0.029 1.00 84.06 88 ASP A N 1
ATOM 725 C CA .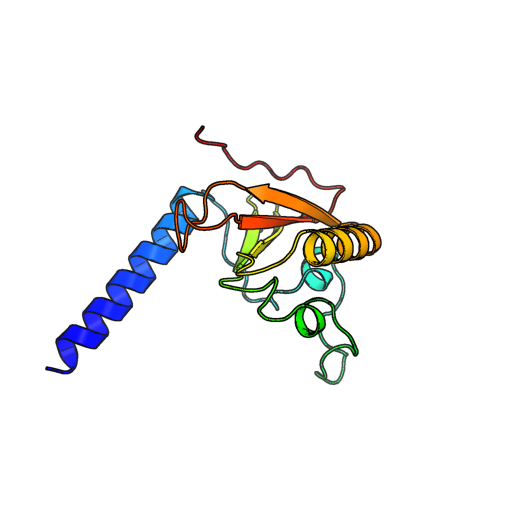 ASP A 1 88 ? 4.458 -17.732 -0.820 1.00 84.06 88 ASP A CA 1
ATOM 726 C C . ASP A 1 88 ? 3.162 -17.241 -1.498 1.00 84.06 88 ASP A C 1
ATOM 728 O O . ASP A 1 88 ? 2.622 -16.166 -1.205 1.00 84.06 88 ASP A O 1
ATOM 732 N N . LEU A 1 89 ? 2.684 -18.013 -2.475 1.00 85.25 89 LEU A N 1
ATOM 733 C CA . LEU A 1 89 ? 1.494 -17.651 -3.245 1.00 85.25 89 LEU A CA 1
ATOM 734 C C . LEU A 1 89 ? 0.205 -17.721 -2.413 1.00 85.25 89 LEU A C 1
ATOM 736 O O . LEU A 1 89 ? -0.730 -16.975 -2.710 1.00 85.25 89 LEU A O 1
ATOM 740 N N . ASP A 1 90 ? 0.161 -18.558 -1.378 1.00 89.31 90 ASP A N 1
ATOM 741 C CA . ASP A 1 90 ? -1.022 -18.759 -0.540 1.00 89.31 90 ASP A CA 1
ATOM 742 C C . ASP A 1 90 ? -1.217 -17.575 0.418 1.00 89.31 90 ASP A C 1
ATOM 744 O O . ASP A 1 90 ? -2.321 -17.039 0.538 1.00 89.31 90 ASP A O 1
ATOM 748 N N . ASP A 1 91 ? -0.135 -17.083 1.022 1.00 87.81 91 ASP A N 1
ATOM 749 C CA . ASP A 1 91 ? -0.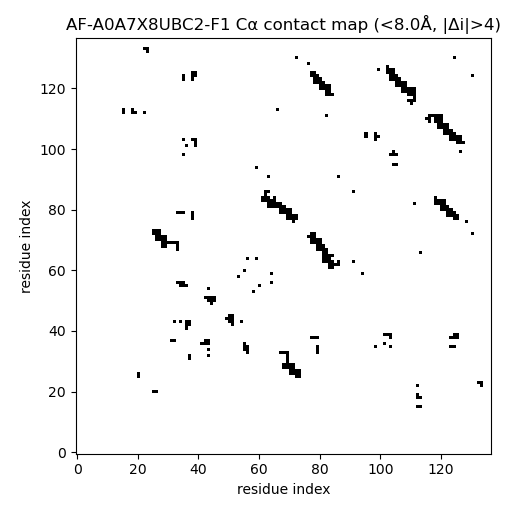092 -15.856 1.816 1.00 87.81 91 ASP A CA 1
ATOM 750 C C . ASP A 1 91 ? -0.544 -14.650 0.984 1.00 87.81 91 ASP A C 1
ATOM 752 O O . ASP A 1 91 ? -1.331 -13.815 1.449 1.00 87.81 91 ASP A O 1
ATOM 756 N N . LEU A 1 92 ? -0.069 -14.557 -0.265 1.00 90.38 92 LEU A N 1
ATOM 757 C CA . LEU A 1 92 ? -0.466 -13.489 -1.176 1.00 90.38 92 LEU A CA 1
ATOM 758 C C . LEU A 1 92 ? -1.944 -13.610 -1.571 1.00 90.38 92 LEU A C 1
ATOM 760 O O . LEU A 1 92 ? -2.646 -12.598 -1.603 1.00 90.38 92 LEU A O 1
ATOM 764 N N . ALA A 1 93 ? -2.443 -14.819 -1.841 1.00 92.88 93 ALA A N 1
ATOM 765 C CA . ALA A 1 93 ? -3.853 -15.054 -2.143 1.00 92.88 93 ALA A CA 1
ATOM 766 C C . ALA A 1 93 ? -4.753 -14.665 -0.959 1.00 92.88 93 ALA A C 1
ATOM 768 O O . ALA A 1 93 ? -5.686 -13.877 -1.131 1.00 92.88 93 ALA A O 1
ATOM 769 N N . ALA A 1 94 ? -4.409 -15.108 0.254 1.00 93.75 94 ALA A N 1
ATOM 770 C CA . ALA A 1 94 ? -5.121 -14.746 1.477 1.00 93.75 94 ALA A CA 1
ATOM 771 C C . ALA A 1 94 ? -5.123 -13.225 1.706 1.00 93.75 94 ALA A C 1
ATOM 773 O O . ALA A 1 94 ? -6.155 -12.635 2.032 1.00 93.75 94 ALA A O 1
ATOM 774 N N . PHE A 1 95 ? -3.980 -12.567 1.485 1.00 95.44 95 PHE A N 1
ATOM 775 C CA . PHE A 1 95 ? -3.871 -11.112 1.583 1.00 95.44 95 PHE A CA 1
ATOM 776 C C . PHE A 1 95 ? -4.782 -10.387 0.582 1.00 95.44 95 PHE A C 1
ATOM 778 O O . PHE A 1 95 ? -5.453 -9.410 0.937 1.00 95.44 95 PHE A O 1
ATOM 785 N N . ARG A 1 96 ? -4.823 -10.861 -0.669 1.00 96.00 96 ARG A N 1
ATOM 786 C CA . ARG A 1 96 ? -5.685 -10.300 -1.718 1.00 96.00 96 ARG A CA 1
ATOM 787 C C . ARG A 1 96 ? -7.159 -10.457 -1.367 1.00 96.00 96 ARG A C 1
ATOM 789 O O . ARG A 1 96 ? -7.918 -9.503 -1.541 1.00 96.00 96 ARG A O 1
ATOM 796 N N . ASP A 1 97 ? -7.554 -11.609 -0.838 1.00 97.19 97 ASP A N 1
ATOM 797 C CA . ASP A 1 97 ? -8.931 -11.860 -0.415 1.00 97.19 97 ASP A CA 1
ATOM 798 C C . ASP A 1 97 ? -9.371 -10.945 0.725 1.00 97.19 97 ASP A C 1
ATOM 800 O O . ASP A 1 97 ? -10.468 -10.381 0.686 1.00 97.19 97 ASP A O 1
ATOM 804 N N . GLU A 1 98 ? -8.502 -10.707 1.704 1.00 96.94 98 GLU A N 1
ATOM 805 C CA . GLU A 1 98 ? -8.814 -9.773 2.779 1.00 96.94 98 GLU A CA 1
ATOM 806 C C . GLU A 1 98 ? -8.889 -8.321 2.288 1.00 96.94 98 GLU A C 1
ATOM 808 O O . GLU A 1 98 ? -9.804 -7.580 2.661 1.00 96.94 98 GLU A O 1
ATOM 813 N N . CYS A 1 99 ? -7.972 -7.910 1.407 1.00 97.94 99 CYS A N 1
ATOM 814 C CA . CYS A 1 99 ? -8.044 -6.606 0.748 1.00 97.94 99 CYS A CA 1
ATOM 815 C C . CYS A 1 99 ? -9.364 -6.438 -0.016 1.00 97.94 99 CYS A C 1
ATOM 817 O O . CYS A 1 99 ? -10.025 -5.405 0.119 1.00 97.94 99 CYS A O 1
ATOM 819 N N . ARG A 1 100 ? -9.807 -7.472 -0.737 1.00 97.81 100 ARG A N 1
ATOM 820 C CA . ARG A 1 100 ? -11.107 -7.484 -1.417 1.00 97.81 100 ARG A CA 1
ATOM 821 C C . ARG A 1 100 ? -12.265 -7.315 -0.432 1.00 97.81 100 ARG A C 1
ATOM 823 O O . ARG A 1 100 ? -13.161 -6.516 -0.693 1.00 97.81 100 ARG A O 1
ATOM 830 N N . GLY A 1 101 ? -12.211 -7.964 0.733 1.00 97.44 101 GLY A N 1
ATOM 831 C CA . GLY A 1 101 ? -13.175 -7.762 1.825 1.00 97.44 101 GLY A CA 1
ATOM 832 C C . GLY A 1 101 ? -13.224 -6.322 2.367 1.00 97.44 101 GLY A C 1
ATOM 833 O O . GLY A 1 101 ? -14.236 -5.896 2.924 1.00 97.44 101 GLY A O 1
ATOM 834 N N . LEU A 1 102 ? -12.163 -5.534 2.167 1.00 97.00 102 LEU A N 1
ATOM 835 C CA . LEU A 1 102 ? -12.112 -4.103 2.487 1.00 97.00 102 LEU A CA 1
ATOM 836 C C . LEU A 1 102 ? -12.564 -3.191 1.331 1.00 97.00 102 LEU A C 1
ATOM 838 O O . LEU A 1 102 ? -12.575 -1.971 1.512 1.00 97.00 102 LEU A O 1
ATOM 842 N N . GLY A 1 103 ? -12.938 -3.749 0.176 1.00 97.69 103 GLY A N 1
ATOM 843 C CA . GLY A 1 103 ? -13.255 -2.996 -1.042 1.00 97.69 103 GLY A CA 1
ATOM 844 C C . GLY A 1 103 ? -12.014 -2.511 -1.798 1.00 97.69 103 GLY A C 1
ATOM 845 O O . GLY A 1 103 ? -12.061 -1.477 -2.467 1.00 97.69 103 GLY A O 1
ATOM 846 N N . LEU A 1 104 ? -10.888 -3.211 -1.652 1.00 98.25 104 LEU A N 1
ATOM 847 C CA . LEU A 1 104 ? -9.618 -2.868 -2.287 1.00 98.25 104 LEU A CA 1
ATOM 848 C C . LEU A 1 104 ? -9.287 -3.825 -3.430 1.00 98.25 104 LEU A C 1
ATOM 850 O O . LEU A 1 104 ? -9.621 -5.009 -3.386 1.00 98.25 104 LEU A O 1
ATOM 854 N N . ALA A 1 105 ? -8.573 -3.300 -4.416 1.00 96.38 105 ALA A N 1
ATOM 855 C CA . ALA A 1 105 ? -7.859 -4.071 -5.416 1.00 96.38 105 ALA A CA 1
ATOM 856 C C . ALA A 1 105 ? -6.375 -4.160 -5.033 1.00 96.38 105 ALA A C 1
ATOM 858 O O . ALA A 1 105 ? -5.837 -3.278 -4.356 1.00 96.38 105 ALA A O 1
ATOM 859 N N . VAL A 1 106 ? -5.735 -5.251 -5.454 1.00 95.19 106 VAL A N 1
ATOM 860 C CA . VAL A 1 106 ? -4.293 -5.471 -5.322 1.00 95.19 106 VAL A CA 1
ATOM 861 C C . VAL A 1 106 ? -3.762 -5.855 -6.693 1.00 95.19 106 VAL A C 1
ATOM 863 O O . VAL A 1 106 ? -4.124 -6.910 -7.223 1.00 95.19 106 VAL A O 1
ATOM 866 N N . GLU A 1 107 ? -2.909 -5.002 -7.239 1.00 91.44 107 GLU A N 1
ATOM 867 C CA . GLU A 1 107 ? -2.286 -5.165 -8.547 1.00 91.44 107 GLU A CA 1
ATOM 868 C C . GLU A 1 107 ? -0.794 -5.465 -8.390 1.00 91.44 107 GLU A C 1
ATOM 870 O O . GLU A 1 107 ? -0.136 -4.963 -7.477 1.00 91.44 107 GLU A O 1
ATOM 875 N N . LEU A 1 108 ? -0.272 -6.319 -9.270 1.00 87.06 108 LEU A N 1
ATOM 876 C CA . LEU A 1 108 ? 1.147 -6.652 -9.338 1.00 87.06 108 LEU A CA 1
ATOM 877 C C . LEU A 1 108 ? 1.828 -5.735 -10.346 1.00 87.06 108 LEU A C 1
ATOM 879 O O . LEU A 1 108 ? 1.413 -5.645 -11.498 1.00 87.06 108 LEU A O 1
ATOM 883 N N . PHE A 1 109 ? 2.909 -5.111 -9.913 1.00 79.38 109 PHE A N 1
ATOM 884 C CA . PHE A 1 109 ? 3.716 -4.207 -10.704 1.00 79.38 109 PHE A CA 1
ATOM 885 C C . PHE A 1 109 ? 5.137 -4.764 -10.789 1.00 79.38 109 PHE A C 1
ATOM 887 O O . PHE A 1 109 ? 5.806 -4.962 -9.774 1.00 79.38 109 PHE A O 1
ATOM 894 N N . ALA A 1 110 ? 5.597 -5.062 -12.004 1.00 69.00 110 ALA A N 1
ATOM 895 C CA . ALA A 1 110 ? 6.866 -5.759 -12.235 1.00 69.00 110 ALA A CA 1
ATOM 896 C C . ALA A 1 110 ? 8.114 -4.907 -11.932 1.00 69.00 110 ALA A C 1
ATOM 898 O O . ALA A 1 110 ? 9.229 -5.423 -11.941 1.00 69.00 110 ALA A O 1
ATOM 899 N N . HIS A 1 111 ? 7.945 -3.612 -11.659 1.00 72.00 111 HIS A N 1
ATOM 900 C CA . HIS A 1 111 ? 9.050 -2.691 -11.439 1.00 72.00 111 HIS A CA 1
ATOM 901 C C . HIS A 1 111 ? 9.113 -2.250 -9.972 1.00 72.00 111 HIS A C 1
ATOM 903 O O . HIS A 1 111 ? 8.447 -1.302 -9.569 1.00 72.00 111 HIS A O 1
ATOM 909 N N . SER A 1 112 ? 9.933 -2.941 -9.176 1.00 76.12 112 SER A N 1
ATOM 910 C CA . SER A 1 112 ? 10.287 -2.509 -7.820 1.00 76.12 112 SER A CA 1
ATOM 911 C C . SER A 1 112 ? 11.240 -1.309 -7.865 1.00 76.12 112 SER A C 1
ATOM 913 O O . SER A 1 112 ? 12.363 -1.450 -8.352 1.00 76.12 112 SER A O 1
ATOM 915 N N . PRO A 1 113 ? 10.864 -0.130 -7.332 1.00 76.69 113 PRO A N 1
ATOM 916 C CA . PRO A 1 113 ? 11.775 1.013 -7.282 1.00 76.69 113 PRO A CA 1
ATOM 917 C C . PRO A 1 113 ? 12.917 0.814 -6.269 1.00 76.69 113 PRO A C 1
ATOM 919 O O . PRO A 1 113 ? 13.988 1.420 -6.406 1.00 76.69 113 PRO A O 1
ATOM 922 N N . TYR A 1 114 ? 12.710 -0.020 -5.241 1.00 74.75 114 TYR A N 1
ATOM 923 C CA . TYR A 1 114 ? 13.723 -0.299 -4.222 1.00 74.75 114 TYR A CA 1
ATOM 924 C C . TYR A 1 114 ? 14.735 -1.364 -4.681 1.00 74.75 114 TYR A C 1
ATOM 926 O O . TYR A 1 114 ? 15.939 -1.178 -4.505 1.00 74.75 114 TYR A O 1
ATOM 934 N N . SER A 1 115 ? 14.271 -2.453 -5.297 1.00 74.62 115 SER A N 1
ATOM 935 C CA . SER A 1 115 ? 15.069 -3.580 -5.801 1.00 74.62 115 SER A CA 1
ATOM 936 C C . SER A 1 115 ? 14.634 -4.004 -7.218 1.00 74.62 115 SER A C 1
ATOM 938 O O . SER A 1 115 ? 14.049 -5.081 -7.392 1.00 74.62 115 SER A O 1
ATOM 940 N N . PRO A 1 116 ? 14.939 -3.191 -8.253 1.00 73.25 116 PRO A N 1
ATOM 941 C CA . PRO A 1 116 ? 14.540 -3.482 -9.630 1.00 73.25 116 PRO A CA 1
ATOM 942 C C . PRO A 1 116 ? 14.994 -4.874 -10.088 1.00 73.25 116 PRO A C 1
ATOM 944 O O . PRO A 1 116 ? 16.162 -5.223 -9.935 1.00 73.25 116 PRO A O 1
ATOM 947 N N . GLY A 1 117 ? 14.076 -5.671 -10.646 1.00 70.69 117 GLY A N 1
ATOM 948 C CA . GLY A 1 117 ? 14.363 -7.014 -11.176 1.00 70.69 117 GLY A CA 1
ATOM 949 C C . GLY A 1 117 ? 14.485 -8.134 -10.134 1.00 70.69 117 GLY A C 1
ATOM 950 O O . GLY A 1 117 ? 14.628 -9.292 -10.515 1.00 70.69 117 GLY A O 1
ATOM 951 N N . HIS A 1 118 ? 14.398 -7.818 -8.838 1.00 73.50 118 HIS A N 1
ATOM 952 C CA . HIS A 1 118 ? 14.523 -8.800 -7.753 1.00 73.50 118 HIS A CA 1
ATOM 953 C C . HIS A 1 118 ? 13.227 -9.025 -6.971 1.00 73.50 118 HIS A C 1
ATOM 955 O O . HIS A 1 118 ? 13.101 -10.034 -6.281 1.00 73.50 118 HIS A O 1
ATOM 961 N N . THR A 1 119 ? 12.269 -8.102 -7.066 1.00 78.69 119 THR A N 1
ATOM 962 C CA . THR A 1 119 ? 10.939 -8.254 -6.473 1.00 78.69 119 THR A CA 1
ATOM 963 C C . THR A 1 119 ? 9.883 -7.501 -7.280 1.00 78.69 119 THR A C 1
ATOM 965 O O . THR A 1 119 ? 10.197 -6.641 -8.108 1.00 78.69 119 THR A O 1
ATOM 968 N N . VAL A 1 120 ? 8.624 -7.847 -7.035 1.00 84.62 120 VAL A N 1
ATOM 969 C CA . VAL A 1 120 ? 7.448 -7.147 -7.555 1.00 84.62 120 VAL A CA 1
ATOM 970 C C . VAL A 1 120 ? 6.978 -6.111 -6.540 1.00 84.62 120 VAL A C 1
ATOM 972 O O . VAL A 1 120 ? 7.142 -6.272 -5.334 1.00 84.62 120 VAL A O 1
ATOM 975 N N . THR A 1 121 ? 6.339 -5.050 -7.013 1.00 89.12 121 THR A N 1
ATOM 976 C CA . THR A 1 121 ? 5.598 -4.121 -6.162 1.00 89.12 121 THR A CA 1
ATOM 977 C C . THR A 1 121 ? 4.118 -4.471 -6.207 1.00 89.12 121 THR A C 1
ATOM 979 O O . THR A 1 121 ? 3.536 -4.634 -7.272 1.00 89.12 121 THR A O 1
ATOM 982 N N . LEU A 1 122 ? 3.485 -4.569 -5.046 1.00 92.38 122 LEU A N 1
ATOM 983 C CA . LEU A 1 122 ? 2.037 -4.598 -4.923 1.00 92.38 122 LEU A CA 1
ATOM 984 C C . LEU A 1 122 ? 1.523 -3.168 -4.860 1.00 92.38 122 LEU A C 1
ATOM 986 O O . LEU A 1 122 ? 1.980 -2.387 -4.023 1.00 92.38 122 LEU A O 1
ATOM 990 N N . MET A 1 123 ? 0.545 -2.844 -5.696 1.00 93.75 123 MET A N 1
ATOM 991 C CA . MET A 1 123 ? -0.214 -1.604 -5.624 1.00 93.75 123 MET A CA 1
ATOM 992 C C . MET A 1 123 ? -1.604 -1.894 -5.064 1.00 93.75 123 MET A C 1
ATOM 994 O O . MET A 1 123 ? -2.336 -2.734 -5.578 1.00 93.75 123 MET A O 1
ATOM 998 N N . ILE A 1 124 ? -1.968 -1.204 -3.988 1.00 96.81 124 ILE A N 1
ATOM 999 C CA . ILE A 1 124 ? -3.213 -1.411 -3.252 1.00 96.81 124 ILE A CA 1
ATOM 1000 C C . ILE A 1 124 ? -4.001 -0.105 -3.278 1.00 96.81 124 ILE A C 1
ATOM 1002 O O . ILE A 1 124 ? -3.558 0.919 -2.749 1.00 96.81 124 ILE A O 1
ATOM 1006 N N . HIS A 1 125 ? -5.187 -0.146 -3.867 1.00 97.00 125 HIS A N 1
ATOM 1007 C CA . HIS A 1 125 ? -6.082 1.000 -4.027 1.00 97.00 125 HIS A CA 1
ATOM 1008 C C . HIS A 1 125 ? -7.531 0.550 -3.872 1.00 97.00 125 HIS A C 1
ATOM 1010 O O . HIS A 1 125 ? -7.812 -0.644 -3.768 1.00 97.00 125 HI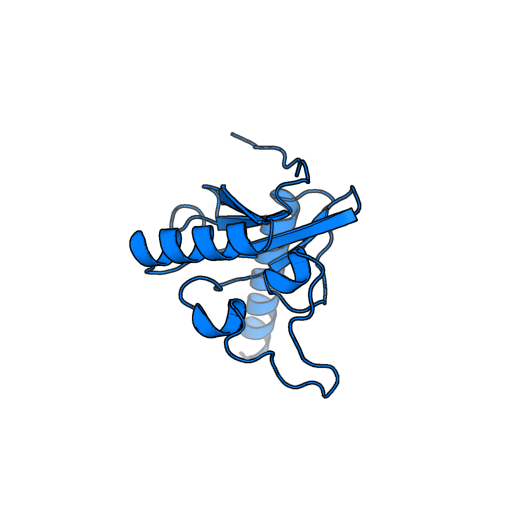S A O 1
ATOM 1016 N N . ARG A 1 126 ? -8.477 1.489 -3.811 1.00 97.12 126 ARG A N 1
ATOM 1017 C CA . ARG A 1 126 ? -9.887 1.094 -3.782 1.00 97.12 126 ARG A CA 1
ATOM 1018 C C . ARG A 1 126 ? -10.296 0.532 -5.138 1.00 97.12 126 ARG A C 1
ATOM 1020 O O . ARG A 1 126 ? -9.920 1.078 -6.172 1.00 97.12 126 ARG A O 1
ATOM 1027 N N . ALA A 1 127 ? -11.080 -0.542 -5.121 1.00 94.62 127 ALA A N 1
ATOM 1028 C CA . ALA A 1 127 ? -11.505 -1.231 -6.339 1.00 94.62 127 ALA A CA 1
ATOM 1029 C C . ALA A 1 127 ? -12.451 -0.383 -7.214 1.00 94.62 127 ALA A C 1
ATOM 1031 O O . ALA A 1 127 ? -12.588 -0.646 -8.402 1.00 94.62 127 ALA A O 1
ATOM 1032 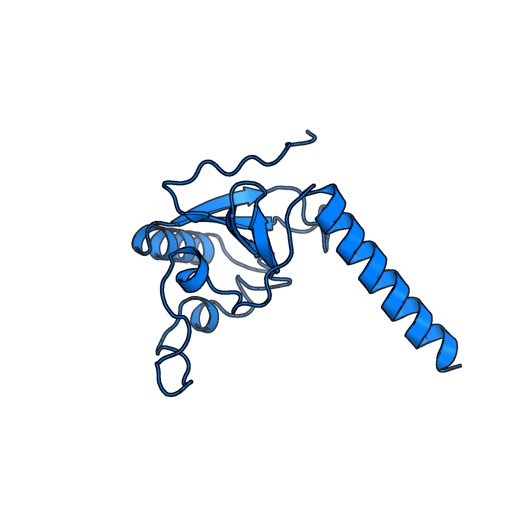N N . ASP A 1 128 ? -13.087 0.640 -6.635 1.00 92.06 128 ASP A N 1
ATOM 1033 C CA . ASP A 1 128 ? -13.940 1.606 -7.336 1.00 92.06 128 ASP A CA 1
ATOM 1034 C C . ASP A 1 128 ? -13.156 2.766 -7.980 1.00 92.06 128 ASP A C 1
ATOM 1036 O O . ASP A 1 128 ? -13.756 3.650 -8.590 1.00 92.06 128 ASP A O 1
ATOM 1040 N N . GLN A 1 129 ? -11.825 2.785 -7.847 1.00 89.00 129 GLN A N 1
ATOM 1041 C CA . GLN A 1 129 ? -10.961 3.845 -8.360 1.00 89.00 129 GLN A CA 1
ATOM 1042 C C . GLN A 1 129 ? -10.147 3.357 -9.551 1.00 89.00 129 GLN A C 1
ATOM 1044 O O . GLN A 1 129 ? -9.453 2.345 -9.475 1.00 89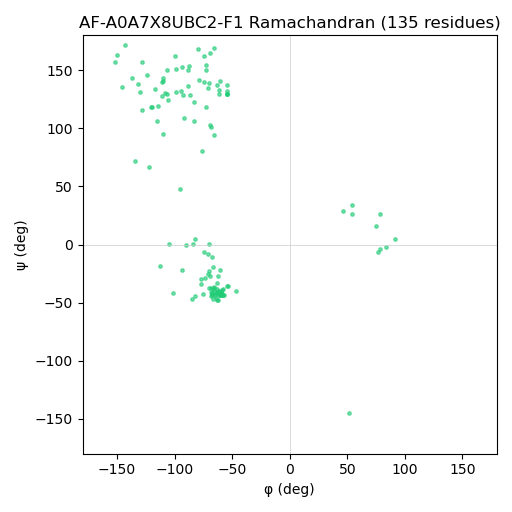.00 129 GLN A O 1
ATOM 1049 N N . VAL A 1 130 ? -10.169 4.146 -10.623 1.00 82.94 130 VAL A N 1
ATOM 1050 C CA . VAL A 1 130 ? -9.229 3.992 -11.732 1.00 82.94 130 VAL A CA 1
ATOM 1051 C C . VAL A 1 130 ? -7.942 4.709 -11.348 1.00 82.94 130 VAL A C 1
ATOM 1053 O O . VAL A 1 130 ? -7.892 5.940 -11.326 1.00 82.94 130 VAL A O 1
ATOM 1056 N N . VAL A 1 131 ? -6.908 3.940 -11.023 1.00 80.94 131 VAL A N 1
ATOM 1057 C CA . VAL A 1 131 ? -5.574 4.471 -10.748 1.00 80.94 131 VAL A CA 1
ATOM 1058 C C . VAL A 1 131 ? -4.792 4.463 -12.051 1.00 80.94 131 VAL A C 1
ATOM 1060 O O . VAL A 1 131 ? -4.436 3.410 -12.568 1.00 80.94 131 VAL A O 1
ATOM 1063 N N . ARG A 1 132 ? -4.552 5.650 -12.610 1.00 78.44 132 ARG A N 1
ATOM 1064 C CA . ARG A 1 132 ? -3.692 5.794 -13.783 1.00 78.44 132 ARG A CA 1
ATOM 1065 C C . ARG A 1 132 ? -2.247 5.849 -13.316 1.00 78.44 132 ARG A C 1
ATOM 1067 O O . ARG A 1 132 ? -1.878 6.711 -12.520 1.00 78.44 132 ARG A O 1
ATOM 1074 N N . HIS A 1 133 ? -1.445 4.933 -13.820 1.00 67.69 133 HIS A N 1
ATOM 1075 C CA . HIS A 1 133 ? 0.000 5.029 -13.777 1.00 67.69 133 HIS A CA 1
ATOM 1076 C C . HIS A 1 133 ? 0.492 4.769 -15.194 1.00 67.69 133 HIS A C 1
ATOM 1078 O O . HIS A 1 133 ? 0.036 3.833 -15.855 1.00 67.69 133 HIS A O 1
ATOM 1084 N N . ASP A 1 134 ? 1.372 5.634 -15.682 1.00 58.03 134 ASP A N 1
ATOM 1085 C CA . ASP A 1 134 ? 1.946 5.463 -17.005 1.00 58.03 134 ASP A CA 1
ATOM 1086 C C . ASP A 1 134 ? 2.863 4.241 -16.938 1.00 58.03 134 ASP A C 1
ATOM 1088 O O . ASP A 1 134 ? 3.942 4.268 -16.349 1.00 58.03 134 ASP A O 1
ATOM 1092 N N . LEU A 1 135 ? 2.383 3.119 -17.472 1.00 47.72 135 LEU A N 1
ATOM 1093 C CA . LEU A 1 135 ? 3.215 1.957 -17.732 1.00 47.72 135 LEU A CA 1
ATOM 1094 C C . LEU A 1 135 ? 4.213 2.367 -18.814 1.00 47.72 135 LEU A C 1
ATOM 1096 O O . LEU A 1 135 ? 3.910 2.296 -20.003 1.00 47.72 135 LEU A O 1
ATOM 1100 N N . ILE A 1 136 ? 5.400 2.814 -18.409 1.00 37.78 136 ILE A N 1
ATOM 1101 C CA . ILE A 1 136 ? 6.556 2.710 -19.292 1.00 37.78 136 ILE A CA 1
ATOM 1102 C C . ILE A 1 136 ? 6.829 1.207 -19.389 1.00 37.78 136 ILE A C 1
ATOM 1104 O O . ILE A 1 136 ? 7.277 0.591 -18.420 1.00 37.78 136 ILE A O 1
ATOM 1108 N N . GLY A 1 137 ? 6.393 0.625 -20.510 1.00 34.44 137 GLY A N 1
ATOM 1109 C CA . GLY A 1 137 ? 6.659 -0.763 -20.886 1.00 34.44 137 GLY A CA 1
ATOM 1110 C C . GLY A 1 137 ? 8.135 -1.043 -21.119 1.00 34.44 137 GLY A C 1
ATOM 1111 O O . GLY A 1 137 ? 8.910 -0.078 -21.305 1.00 34.44 137 GLY A O 1
#

Nearest PDB structures (foldseek):
  6ghu-assembly1_A  TM=4.919E-01  e=1.701E-01  Pseudomonas aeruginosa
  6pme-assembly1_A  TM=4.315E-01  e=2.063E+00  Homo sapiens
  4y93-assembly1_A  TM=3.145E-01  e=8.800E-01  Bos taurus
  5teh-assembly1_A  TM=4.384E-01  e=2.193E+00  Gallus gallus